Protein AF-A0A1H3H7X1-F1 (afdb_monomer_lite)

Sequence (87 aa):
MKTLEQIRAKLQEYPIEVIFPDIAEWQTGNTGVDYIHTFDSGVAGPHAMILALTHGNEVSGAIAVDRFLRSGLRPLKGRLTSACRST

pLDDT: mean 91.9, std 6.85, range [63.53, 98.44]

Structure (mmCIF, N/CA/C/O backbone):
data_AF-A0A1H3H7X1-F1
#
_entry.id   AF-A0A1H3H7X1-F1
#
loop_
_atom_site.group_PDB
_atom_site.id
_atom_site.type_symbol
_atom_site.label_atom_id
_atom_site.label_alt_id
_atom_site.label_comp_id
_atom_site.label_asym_id
_atom_site.label_entity_id
_atom_site.label_seq_id
_atom_site.pdbx_PDB_ins_code
_atom_site.Cartn_x
_atom_site.Cartn_y
_atom_site.Cartn_z
_atom_site.occupancy
_atom_site.B_iso_or_equiv
_atom_site.auth_seq_id
_atom_site.auth_comp_id
_atom_site.auth_asym_id
_atom_site.auth_atom_id
_atom_site.pdbx_PDB_model_num
ATOM 1 N N . MET A 1 1 ? 37.063 -19.358 -18.716 1.00 73.88 1 MET A N 1
ATOM 2 C CA . MET A 1 1 ? 36.052 -18.920 -17.728 1.00 73.88 1 MET A CA 1
ATOM 3 C C . MET A 1 1 ? 35.135 -17.920 -18.418 1.00 73.88 1 MET A C 1
ATOM 5 O O . MET A 1 1 ? 35.666 -17.033 -19.071 1.00 73.88 1 MET A O 1
ATOM 9 N N . LYS A 1 2 ? 33.807 -18.091 -18.376 1.00 75.12 2 LYS A N 1
ATOM 10 C CA . LYS A 1 2 ? 32.882 -17.099 -18.961 1.00 75.12 2 LYS A CA 1
ATOM 11 C C . LYS A 1 2 ? 32.819 -15.870 -18.054 1.00 75.12 2 LYS A C 1
ATOM 13 O O . LYS A 1 2 ? 32.833 -16.029 -16.836 1.00 75.12 2 LYS A O 1
ATOM 18 N N . THR A 1 3 ? 32.767 -14.674 -18.633 1.00 90.75 3 THR A N 1
ATOM 19 C CA . THR A 1 3 ? 32.602 -13.433 -17.863 1.00 90.75 3 THR A CA 1
ATOM 20 C C . THR A 1 3 ? 31.161 -13.301 -17.362 1.00 90.75 3 THR A C 1
ATOM 22 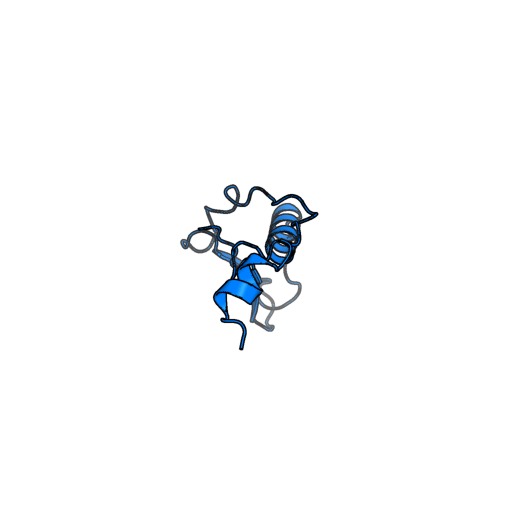O O . THR A 1 3 ? 30.240 -13.898 -17.927 1.00 90.75 3 THR A O 1
ATOM 25 N N . LEU A 1 4 ? 30.940 -12.508 -16.309 1.00 87.00 4 LEU A N 1
ATOM 26 C CA . LEU A 1 4 ? 29.592 -12.240 -15.788 1.00 87.00 4 LEU A CA 1
ATOM 27 C C . LEU A 1 4 ? 28.669 -11.617 -16.848 1.00 87.00 4 LEU A C 1
ATOM 29 O O . LEU A 1 4 ? 27.480 -11.927 -16.884 1.00 87.00 4 LEU A O 1
ATOM 33 N N . GLU A 1 5 ? 29.213 -10.806 -17.756 1.00 88.19 5 GLU A N 1
ATOM 34 C CA . GLU A 1 5 ? 28.452 -10.245 -18.878 1.00 88.19 5 GLU A CA 1
ATOM 35 C C . GLU A 1 5 ? 27.994 -11.306 -19.877 1.00 88.19 5 GLU A C 1
ATOM 37 O O . GLU A 1 5 ? 26.831 -11.316 -20.270 1.00 88.19 5 GLU A O 1
ATOM 42 N N . GLN A 1 6 ? 28.867 -12.253 -20.235 1.00 88.94 6 GLN A N 1
ATOM 43 C CA . GLN A 1 6 ? 28.517 -13.353 -21.141 1.00 88.94 6 GLN A CA 1
ATOM 44 C C . GLN A 1 6 ? 27.424 -14.264 -20.566 1.00 88.94 6 GLN A C 1
ATOM 46 O O . GLN A 1 6 ? 26.704 -14.916 -21.323 1.00 88.94 6 GLN A O 1
ATOM 51 N N . ILE A 1 7 ? 27.321 -14.341 -19.236 1.00 86.06 7 ILE A N 1
ATOM 52 C CA . ILE A 1 7 ? 26.255 -15.072 -18.548 1.00 86.06 7 ILE A CA 1
ATOM 53 C C . ILE A 1 7 ? 24.954 -14.265 -18.600 1.00 86.06 7 ILE A C 1
ATOM 55 O O . ILE A 1 7 ? 23.938 -14.809 -19.022 1.00 86.06 7 ILE A O 1
ATOM 59 N N . ARG A 1 8 ? 24.985 -12.970 -18.252 1.00 83.44 8 ARG A N 1
ATOM 60 C CA . ARG A 1 8 ? 23.803 -12.089 -18.277 1.00 83.44 8 ARG A CA 1
ATOM 61 C C . ARG A 1 8 ? 23.191 -11.950 -19.670 1.00 83.44 8 ARG A C 1
ATOM 63 O O . ARG A 1 8 ? 21.984 -12.074 -19.794 1.00 83.44 8 ARG A O 1
ATOM 70 N N . ALA A 1 9 ? 24.011 -11.803 -20.711 1.00 81.31 9 ALA A N 1
ATOM 71 C CA . ALA A 1 9 ? 23.550 -11.699 -22.100 1.00 81.31 9 ALA A CA 1
ATOM 72 C C . ALA A 1 9 ? 22.841 -12.965 -22.622 1.00 81.31 9 ALA A C 1
ATOM 74 O O . ALA A 1 9 ? 22.216 -12.934 -23.677 1.00 81.31 9 ALA A O 1
ATOM 75 N N . LYS A 1 10 ? 22.966 -14.094 -21.910 1.00 85.38 10 LYS A N 1
ATOM 76 C CA . LYS A 1 10 ? 22.276 -15.352 -22.221 1.00 85.38 10 LYS A CA 1
ATOM 77 C C . LYS A 1 10 ? 21.081 -15.633 -21.315 1.00 85.38 10 LYS A C 1
ATOM 79 O O . LYS A 1 10 ? 20.385 -16.616 -21.561 1.00 85.38 10 LYS A O 1
ATOM 84 N N . LEU A 1 11 ? 20.865 -14.837 -20.267 1.00 84.50 11 LEU A N 1
ATOM 85 C CA . LEU A 1 11 ? 19.674 -14.974 -19.441 1.00 84.50 11 LEU A CA 1
ATOM 86 C C . LEU A 1 11 ? 18.482 -14.462 -20.242 1.00 84.50 11 LEU A C 1
ATOM 88 O O . LEU A 1 11 ? 18.496 -13.350 -20.758 1.00 84.50 11 LEU A O 1
ATOM 92 N N . GLN A 1 12 ? 17.468 -15.307 -20.357 1.00 81.12 12 GLN A N 1
ATOM 93 C CA . GLN A 1 12 ? 16.202 -14.927 -20.951 1.00 81.12 12 GLN A CA 1
ATOM 94 C C . GLN A 1 12 ? 15.501 -13.928 -20.024 1.00 81.12 12 GLN A C 1
ATOM 96 O O . GLN A 1 12 ? 15.461 -14.137 -18.808 1.00 81.12 12 GLN A O 1
ATOM 101 N N . GLU A 1 13 ? 14.960 -12.849 -20.588 1.00 77.69 13 GLU A N 1
ATOM 102 C CA . GLU A 1 13 ? 14.089 -11.952 -19.833 1.00 77.69 13 GLU A CA 1
ATOM 103 C C . GLU A 1 13 ? 12.825 -12.712 -19.429 1.00 77.69 13 GLU A C 1
ATOM 105 O O . GLU A 1 13 ? 12.137 -13.298 -20.267 1.00 77.69 13 GLU A O 1
ATOM 110 N N . TYR A 1 14 ? 12.539 -12.723 -18.129 1.00 78.69 14 TYR A N 1
ATOM 111 C CA . TYR A 1 14 ? 11.280 -13.240 -17.614 1.00 78.69 14 TYR A CA 1
ATOM 112 C C . TYR A 1 14 ? 10.238 -12.128 -17.728 1.00 78.69 14 TYR A C 1
ATOM 114 O O . TYR A 1 14 ? 10.410 -11.086 -17.086 1.00 78.69 14 TYR A O 1
ATOM 122 N N . PRO A 1 15 ? 9.193 -12.303 -18.553 1.00 81.00 15 PRO A N 1
ATOM 123 C CA . PRO A 1 15 ? 8.211 -11.255 -18.760 1.00 81.00 15 PRO A CA 1
ATOM 124 C C . PRO A 1 15 ? 7.401 -11.023 -17.483 1.00 81.00 15 PRO A C 1
ATOM 126 O O . PRO A 1 15 ? 7.119 -11.948 -16.722 1.00 81.00 15 PRO A O 1
ATOM 129 N N . ILE A 1 16 ? 6.982 -9.776 -17.270 1.00 81.25 16 ILE A N 1
ATOM 130 C CA . ILE A 1 16 ? 5.950 -9.473 -16.280 1.00 81.25 16 ILE A CA 1
ATOM 131 C C . ILE A 1 16 ? 4.603 -9.850 -16.906 1.00 81.25 16 ILE A C 1
ATOM 133 O O . ILE A 1 16 ? 4.172 -9.236 -17.877 1.00 81.25 16 ILE A O 1
ATOM 137 N N . GLU A 1 17 ? 3.943 -10.867 -16.355 1.00 87.62 17 GLU A N 1
ATOM 138 C CA . GLU A 1 17 ? 2.689 -11.425 -16.897 1.00 87.62 17 GLU A CA 1
ATOM 139 C C . GLU A 1 17 ? 1.423 -10.724 -16.375 1.00 87.62 17 GLU A C 1
ATOM 141 O O . GLU A 1 17 ? 0.302 -11.172 -16.612 1.00 87.62 17 GLU A O 1
ATOM 146 N N . VAL A 1 18 ? 1.584 -9.625 -15.638 1.00 88.81 18 VAL A N 1
ATOM 147 C CA . VAL A 1 18 ? 0.479 -8.877 -15.031 1.00 88.81 18 VAL A CA 1
ATOM 148 C C . VAL A 1 18 ? 0.558 -7.398 -15.387 1.00 88.81 18 VAL A C 1
ATOM 150 O O . VAL A 1 18 ? 1.634 -6.822 -15.531 1.00 88.81 18 VAL A O 1
ATOM 153 N N . ILE A 1 19 ? -0.611 -6.779 -15.526 1.00 89.94 19 ILE A N 1
ATOM 154 C CA . ILE A 1 19 ? -0.734 -5.367 -15.890 1.00 89.94 19 ILE A CA 1
ATOM 155 C C . ILE A 1 19 ? -0.428 -4.500 -14.666 1.00 89.94 19 ILE A C 1
ATOM 157 O O . ILE A 1 19 ? -0.929 -4.763 -13.569 1.00 89.94 19 ILE A O 1
ATOM 161 N N . PHE A 1 20 ? 0.369 -3.451 -14.865 1.00 90.31 20 PHE A N 1
ATOM 162 C CA . PHE A 1 20 ? 0.598 -2.437 -13.841 1.00 90.31 20 PHE A CA 1
ATOM 163 C C . PHE A 1 20 ? -0.674 -1.607 -13.628 1.00 90.31 20 PHE A C 1
ATOM 165 O O . PHE A 1 20 ? -1.250 -1.130 -14.608 1.00 90.31 20 PHE A O 1
ATOM 172 N N . PRO A 1 21 ? -1.120 -1.408 -12.376 1.00 93.12 21 PRO A N 1
ATOM 173 C CA . PRO A 1 21 ? -2.171 -0.442 -12.099 1.00 93.12 21 PRO A CA 1
ATOM 174 C C . PRO A 1 21 ? -1.647 0.973 -12.366 1.00 93.12 21 PRO A C 1
ATOM 176 O O . PRO A 1 21 ? -0.472 1.259 -12.125 1.00 93.12 21 PRO A O 1
ATOM 179 N N . ASP A 1 22 ? -2.524 1.868 -12.815 1.00 92.62 22 ASP A N 1
ATOM 180 C CA . ASP A 1 22 ? -2.212 3.294 -12.810 1.00 92.62 22 ASP A CA 1
ATOM 181 C C . ASP A 1 22 ? -2.274 3.810 -11.369 1.00 92.62 22 ASP A C 1
ATOM 183 O O . ASP A 1 22 ? -3.346 3.967 -10.784 1.00 92.62 22 ASP A O 1
ATOM 187 N N . ILE A 1 23 ? -1.100 4.026 -10.779 1.00 92.69 23 ILE A N 1
ATOM 188 C CA . ILE A 1 23 ? -0.971 4.524 -9.408 1.00 92.69 23 ILE A CA 1
ATOM 189 C C . ILE A 1 23 ? -0.850 6.046 -9.332 1.00 92.69 23 ILE A C 1
ATOM 191 O O . ILE A 1 23 ? -0.815 6.574 -8.221 1.00 92.69 23 ILE A O 1
ATOM 195 N N . ALA A 1 24 ? -0.810 6.761 -10.463 1.00 94.25 24 ALA A N 1
ATOM 196 C CA . ALA A 1 24 ? -0.753 8.224 -10.467 1.00 94.25 24 ALA A CA 1
ATOM 197 C C . ALA A 1 24 ? -2.008 8.841 -9.826 1.00 94.25 24 ALA A C 1
ATOM 199 O O . ALA A 1 24 ? -1.928 9.892 -9.192 1.00 94.25 24 ALA A O 1
ATOM 200 N N . GLU A 1 25 ? -3.144 8.137 -9.884 1.00 94.44 25 GLU A N 1
ATOM 201 C CA . GLU A 1 25 ? -4.376 8.486 -9.161 1.00 94.44 25 GLU A CA 1
ATOM 202 C C . GLU A 1 25 ? -4.146 8.644 -7.644 1.00 94.44 25 GLU A C 1
ATOM 204 O O . GLU A 1 25 ? -4.801 9.452 -6.989 1.00 94.44 25 GLU A O 1
ATOM 209 N N . TRP A 1 26 ? -3.168 7.925 -7.083 1.00 95.12 26 TRP A N 1
ATOM 210 C CA . TRP A 1 26 ? -2.831 7.951 -5.659 1.00 95.12 26 TRP A CA 1
ATOM 211 C C . TRP A 1 26 ? -1.712 8.932 -5.306 1.00 95.12 26 TRP A C 1
ATOM 213 O O . TRP A 1 26 ? -1.261 8.927 -4.156 1.00 95.12 26 TRP A O 1
ATOM 223 N N . GLN A 1 27 ? -1.265 9.771 -6.247 1.00 95.44 27 GLN A N 1
ATOM 224 C CA . GLN A 1 27 ? -0.211 10.752 -5.994 1.00 95.44 27 GLN A CA 1
ATOM 225 C C . GLN A 1 27 ? -0.588 11.697 -4.854 1.00 95.44 27 GLN A C 1
ATOM 227 O O . GLN A 1 27 ? 0.201 11.890 -3.933 1.00 95.44 27 GLN A O 1
ATOM 232 N N . THR A 1 28 ? -1.795 12.262 -4.873 1.00 95.56 28 THR A N 1
ATOM 233 C CA . THR A 1 28 ? -2.248 13.146 -3.795 1.00 95.56 28 THR A CA 1
ATOM 234 C C . THR A 1 28 ? -2.685 12.318 -2.587 1.00 95.56 28 THR A C 1
ATOM 236 O O . THR A 1 28 ? -3.804 11.812 -2.516 1.00 95.56 28 THR A O 1
ATOM 239 N N . GLY A 1 29 ? -1.766 12.170 -1.632 1.00 91.69 29 GLY A N 1
ATOM 240 C CA . GLY A 1 29 ? -2.001 11.517 -0.348 1.00 91.69 29 GLY A CA 1
ATOM 241 C C . GLY A 1 29 ? -2.826 12.357 0.630 1.00 91.69 29 GLY A C 1
ATOM 242 O O . GLY A 1 29 ? -3.071 13.544 0.425 1.00 91.69 29 GLY A O 1
ATOM 243 N N . ASN A 1 30 ? -3.200 11.755 1.761 1.00 95.88 30 ASN 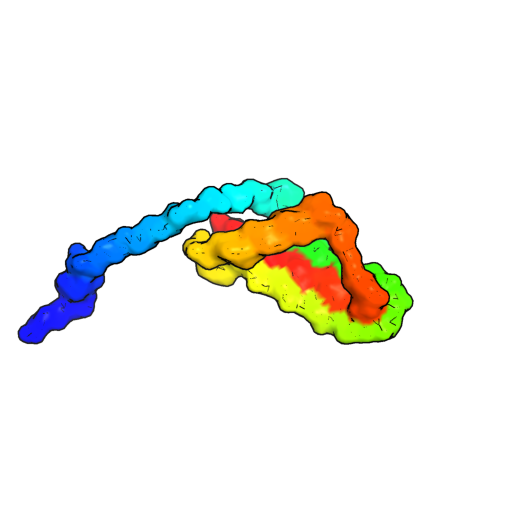A N 1
ATOM 244 C CA . ASN A 1 30 ? -3.909 12.441 2.853 1.00 95.88 30 ASN A CA 1
ATOM 245 C C . ASN A 1 30 ? -2.990 12.912 3.995 1.00 95.88 30 ASN A C 1
ATOM 247 O O . ASN A 1 30 ? -3.465 13.356 5.038 1.00 95.88 30 ASN A O 1
ATOM 251 N N . THR A 1 31 ? -1.676 12.795 3.813 1.00 96.94 31 THR A N 1
ATOM 252 C CA . THR A 1 31 ? -0.663 13.151 4.820 1.00 96.94 31 THR A CA 1
ATOM 253 C C . THR A 1 31 ? 0.122 14.418 4.472 1.00 96.94 31 THR A C 1
ATOM 255 O O . THR A 1 31 ? 0.964 14.846 5.255 1.00 96.94 31 THR A O 1
ATOM 258 N N . GLY A 1 32 ? -0.128 15.010 3.298 1.00 96.00 32 GLY A N 1
ATOM 259 C CA . GLY A 1 32 ? 0.684 16.101 2.746 1.00 96.00 32 GLY A CA 1
ATOM 260 C C . GLY A 1 32 ? 1.992 15.639 2.090 1.00 96.00 32 GLY A C 1
ATOM 261 O O . GLY A 1 32 ? 2.752 16.477 1.616 1.00 96.00 32 GLY A O 1
ATOM 262 N N . VAL A 1 33 ? 2.248 14.326 2.043 1.00 96.06 33 VAL A N 1
ATOM 263 C CA . VAL A 1 33 ? 3.358 13.720 1.301 1.00 96.06 33 VAL A CA 1
ATOM 264 C C . VAL A 1 33 ? 2.792 12.895 0.151 1.00 96.06 33 VAL A C 1
ATOM 266 O O . VAL A 1 33 ? 1.923 12.043 0.362 1.00 96.06 33 VAL A O 1
ATOM 269 N N . ASP A 1 34 ? 3.299 13.145 -1.056 1.00 96.25 34 ASP A N 1
ATOM 270 C CA . ASP A 1 34 ? 2.881 12.433 -2.261 1.00 96.25 34 ASP A CA 1
ATOM 271 C C . ASP A 1 34 ? 3.004 10.914 -2.087 1.00 96.25 34 ASP A C 1
ATOM 273 O O . A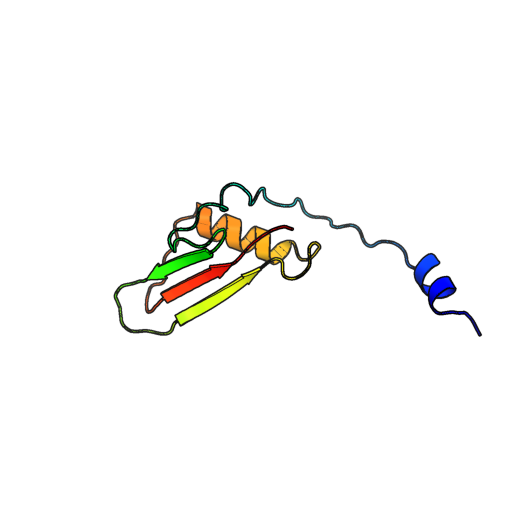SP A 1 34 ? 3.993 10.409 -1.549 1.00 96.25 34 ASP A O 1
ATOM 277 N N . TYR A 1 35 ? 1.995 10.187 -2.568 1.00 95.94 35 TYR A N 1
ATOM 278 C CA . TYR A 1 35 ? 1.876 8.726 -2.522 1.00 95.94 35 TYR A CA 1
ATOM 279 C C . TYR A 1 35 ? 1.813 8.099 -1.120 1.00 95.94 35 TYR A C 1
ATOM 281 O O . TYR A 1 35 ? 1.801 6.869 -1.000 1.00 95.94 35 TYR A O 1
ATOM 289 N N . ILE A 1 36 ? 1.737 8.908 -0.056 1.00 97.25 36 ILE A N 1
ATOM 290 C CA . ILE A 1 36 ? 1.588 8.423 1.317 1.00 97.25 36 ILE A CA 1
ATOM 291 C C . ILE A 1 36 ? 0.147 8.597 1.785 1.00 97.25 36 ILE A C 1
ATOM 293 O O . ILE A 1 36 ? -0.353 9.711 1.976 1.00 97.25 36 ILE A O 1
ATOM 297 N N . HIS A 1 37 ? -0.488 7.463 2.070 1.00 97.44 37 HIS A N 1
ATOM 298 C CA . HIS A 1 37 ? -1.846 7.394 2.603 1.00 97.44 37 HIS A CA 1
ATOM 299 C C . HIS A 1 37 ? -1.811 6.780 3.994 1.00 97.44 37 HIS A C 1
ATOM 301 O O . HIS A 1 37 ? -1.188 5.742 4.200 1.00 97.44 37 HIS A O 1
ATOM 307 N N . THR A 1 38 ? -2.451 7.419 4.969 1.00 97.88 38 THR A N 1
ATOM 308 C CA . THR A 1 38 ? -2.542 6.915 6.342 1.00 97.88 38 THR A CA 1
ATOM 309 C C . THR A 1 38 ? -3.978 6.935 6.833 1.00 97.88 38 THR A C 1
ATOM 311 O O . THR A 1 38 ? -4.659 7.952 6.757 1.00 97.88 38 THR A O 1
ATOM 314 N N . PHE A 1 39 ? -4.426 5.815 7.388 1.00 98.00 39 PHE A N 1
ATOM 315 C CA . PHE A 1 39 ? -5.760 5.655 7.946 1.00 98.00 39 PHE A CA 1
ATOM 316 C C . PHE A 1 39 ? -5.649 5.293 9.422 1.00 98.00 39 PHE A C 1
ATOM 318 O O . PHE A 1 39 ? -5.008 4.302 9.768 1.00 98.00 39 PHE A O 1
ATOM 325 N N . ASP A 1 40 ? -6.264 6.100 10.280 1.00 97.62 40 ASP A N 1
ATOM 326 C CA . ASP A 1 40 ? -6.362 5.859 11.718 1.00 97.62 40 ASP A CA 1
ATOM 327 C C . ASP A 1 40 ? -7.769 5.349 12.054 1.00 97.62 40 ASP A C 1
ATOM 329 O O . ASP A 1 40 ? -8.762 5.871 11.545 1.00 97.62 40 ASP A O 1
ATOM 333 N N . SER A 1 41 ? -7.850 4.308 12.878 1.00 97.94 41 SER A N 1
ATOM 334 C CA . SER A 1 41 ? -9.118 3.758 13.371 1.00 97.94 41 SER A CA 1
ATOM 335 C C . SER A 1 41 ? -9.711 4.556 14.537 1.00 97.94 41 SER A C 1
ATOM 337 O O . SER A 1 41 ? -10.877 4.362 14.874 1.00 97.94 41 SER A O 1
ATOM 339 N N . GLY A 1 42 ? -8.912 5.398 15.205 1.00 97.94 42 GLY A N 1
ATOM 340 C CA . GLY A 1 42 ? -9.271 6.057 16.465 1.00 97.94 42 GLY A CA 1
ATOM 341 C C . GLY A 1 42 ? -9.274 5.122 17.683 1.00 97.94 42 GLY A C 1
ATOM 342 O O . GLY A 1 42 ? -9.477 5.576 18.808 1.00 97.94 42 GLY A O 1
ATOM 343 N N . VAL A 1 43 ? -9.029 3.822 17.490 1.00 98.38 43 VAL A N 1
ATOM 344 C CA . VAL A 1 43 ? -8.929 2.821 18.558 1.00 98.38 43 VAL A CA 1
ATOM 345 C C . VAL A 1 43 ? -7.460 2.504 18.801 1.00 98.38 43 VAL A C 1
ATOM 347 O O . VAL A 1 43 ? -6.729 2.182 17.864 1.00 98.38 43 VAL A O 1
ATOM 350 N N . ALA A 1 44 ? -7.027 2.535 20.064 1.00 98.12 44 ALA A N 1
ATOM 351 C CA . ALA A 1 44 ? -5.657 2.190 20.436 1.00 98.12 44 ALA A CA 1
ATOM 352 C C . ALA A 1 44 ? -5.251 0.816 19.870 1.00 98.12 44 ALA A C 1
ATOM 354 O O . ALA A 1 44 ? -5.962 -0.183 20.020 1.00 98.12 44 ALA A O 1
ATOM 355 N N . GLY A 1 45 ? -4.099 0.771 19.204 1.00 97.94 45 GLY A N 1
ATOM 356 C CA . GLY A 1 45 ? -3.624 -0.417 18.508 1.00 97.94 45 GLY A CA 1
ATOM 357 C C . GLY A 1 45 ? -2.302 -0.181 17.777 1.00 97.94 45 GLY A C 1
ATOM 358 O O . GLY A 1 45 ? -1.726 0.903 17.877 1.00 97.94 45 GLY A O 1
ATOM 359 N N . PRO A 1 46 ? -1.804 -1.196 17.053 1.00 98.19 46 PRO A N 1
ATOM 360 C CA . PRO A 1 46 ? -0.523 -1.123 16.364 1.00 98.19 46 PRO A CA 1
ATOM 361 C C . PRO A 1 46 ? -0.562 -0.136 15.193 1.00 98.19 46 PRO A C 1
ATOM 363 O O . PRO A 1 46 ? -1.598 0.072 14.564 1.00 98.19 46 PRO A O 1
ATOM 366 N N . HIS A 1 47 ? 0.595 0.423 14.852 1.00 98.19 47 HIS A N 1
ATOM 367 C CA . HIS A 1 47 ? 0.777 1.133 13.591 1.00 98.19 47 HIS A CA 1
ATOM 368 C C . HIS A 1 47 ? 1.572 0.251 12.632 1.00 98.19 47 HIS A C 1
ATOM 370 O O . HIS A 1 47 ? 2.722 -0.081 12.906 1.00 98.19 47 HIS A O 1
ATOM 376 N N . ALA A 1 48 ? 0.944 -0.143 11.526 1.00 97.44 48 ALA A N 1
ATOM 377 C CA . ALA A 1 48 ? 1.574 -0.928 10.471 1.00 97.44 48 ALA A CA 1
ATOM 378 C C . ALA A 1 48 ? 1.792 -0.086 9.208 1.00 97.44 48 ALA A C 1
ATOM 380 O O . ALA A 1 48 ? 1.041 0.855 8.933 1.00 97.44 48 ALA A O 1
ATOM 381 N N . MET A 1 49 ? 2.801 -0.461 8.420 1.00 95.94 49 MET A N 1
ATOM 382 C CA . MET A 1 49 ? 3.087 0.144 7.124 1.00 95.94 49 MET A CA 1
ATOM 383 C C . MET A 1 49 ? 3.165 -0.918 6.026 1.00 95.94 49 MET A C 1
ATOM 385 O O . MET A 1 49 ? 3.812 -1.947 6.205 1.00 95.94 49 MET A O 1
ATOM 389 N N . ILE A 1 50 ? 2.539 -0.635 4.883 1.00 95.19 50 ILE A N 1
ATOM 390 C CA . ILE A 1 50 ? 2.700 -1.380 3.633 1.00 95.19 50 ILE A CA 1
ATOM 391 C C . ILE A 1 50 ? 3.588 -0.547 2.711 1.00 95.19 50 ILE A C 1
ATOM 393 O O . ILE A 1 50 ? 3.208 0.549 2.297 1.00 95.19 50 ILE A O 1
ATOM 397 N N . LEU A 1 51 ? 4.766 -1.071 2.390 1.00 94.75 51 LEU A N 1
ATOM 398 C CA . LEU A 1 51 ? 5.646 -0.504 1.376 1.00 94.75 51 LEU A CA 1
ATOM 399 C C . LEU A 1 51 ? 5.532 -1.353 0.112 1.00 94.75 51 LEU A C 1
ATOM 401 O O . LEU A 1 51 ? 5.745 -2.563 0.160 1.00 94.75 51 LEU A O 1
ATOM 405 N N . ALA A 1 52 ? 5.176 -0.721 -1.000 1.00 94.31 52 ALA A N 1
ATOM 406 C CA . ALA A 1 52 ? 5.019 -1.373 -2.290 1.00 94.31 52 ALA A CA 1
ATOM 407 C C . ALA A 1 52 ? 5.924 -0.732 -3.342 1.00 94.31 52 ALA A C 1
ATOM 409 O O . ALA A 1 52 ? 6.263 0.447 -3.239 1.00 94.31 52 ALA A O 1
ATOM 410 N N . LEU A 1 53 ? 6.262 -1.521 -4.367 1.00 91.69 53 LEU A N 1
ATOM 411 C CA . LEU A 1 53 ? 7.023 -1.080 -5.536 1.00 91.69 53 LEU A CA 1
ATOM 412 C C . LEU A 1 53 ? 8.398 -0.493 -5.164 1.00 91.69 53 LEU A C 1
ATOM 414 O O . LEU A 1 53 ? 8.788 0.566 -5.644 1.00 91.69 53 LEU A O 1
ATOM 418 N N . THR A 1 54 ? 9.128 -1.175 -4.269 1.00 89.50 54 THR A N 1
ATOM 419 C CA . THR A 1 54 ? 10.491 -0.754 -3.891 1.00 89.50 54 THR A CA 1
ATOM 420 C C . THR A 1 54 ? 11.434 -0.854 -5.087 1.00 89.50 54 THR A C 1
ATOM 422 O O . THR A 1 54 ? 12.234 0.053 -5.314 1.00 89.50 54 THR A O 1
ATOM 425 N N . HIS A 1 55 ? 11.282 -1.906 -5.895 1.00 87.25 55 HIS A N 1
ATOM 426 C CA . HIS A 1 55 ? 11.821 -1.965 -7.251 1.00 87.25 55 HIS A CA 1
ATOM 427 C C . HIS A 1 55 ? 10.695 -1.821 -8.284 1.00 87.25 55 HIS A C 1
ATOM 429 O O . HIS A 1 55 ? 9.583 -2.313 -8.089 1.00 87.25 55 HIS A O 1
ATOM 435 N N . GLY A 1 56 ? 10.990 -1.184 -9.422 1.00 82.56 56 GLY A N 1
ATOM 436 C CA . GLY A 1 56 ? 9.993 -0.883 -10.460 1.00 82.56 56 GLY A CA 1
ATOM 437 C C . GLY A 1 56 ? 9.347 -2.108 -11.122 1.00 82.56 56 GLY A C 1
ATOM 438 O O . GLY A 1 56 ? 8.310 -1.974 -11.759 1.00 82.56 56 GLY A O 1
ATOM 439 N N . ASN A 1 57 ? 9.916 -3.305 -10.960 1.00 85.81 57 ASN A N 1
ATOM 440 C CA . ASN A 1 57 ? 9.365 -4.564 -11.471 1.00 85.81 57 ASN A CA 1
ATOM 441 C C . ASN A 1 57 ? 8.582 -5.382 -10.418 1.00 85.81 57 ASN A C 1
ATOM 443 O O . ASN A 1 57 ? 8.084 -6.461 -10.734 1.00 85.81 57 ASN A O 1
ATOM 447 N N . GLU A 1 58 ? 8.429 -4.891 -9.183 1.00 87.88 58 GLU A N 1
ATOM 448 C CA . GLU A 1 58 ? 7.712 -5.569 -8.086 1.00 87.88 58 GLU A CA 1
ATOM 449 C C . GLU A 1 58 ? 6.223 -5.180 -8.034 1.00 87.88 58 GLU A C 1
ATOM 451 O O . GLU A 1 58 ? 5.712 -4.599 -7.074 1.00 87.88 58 GLU A O 1
ATOM 456 N N . VAL A 1 59 ? 5.504 -5.505 -9.105 1.00 90.94 59 VAL A N 1
ATOM 457 C CA . VAL A 1 59 ? 4.144 -5.009 -9.383 1.00 90.94 59 VAL A CA 1
ATOM 458 C C . VAL A 1 59 ? 3.052 -5.507 -8.422 1.00 90.94 59 VAL A C 1
ATOM 460 O O . VAL A 1 59 ? 2.042 -4.832 -8.225 1.00 90.94 59 VAL A O 1
ATOM 463 N N . SER A 1 60 ? 3.226 -6.670 -7.788 1.00 92.44 60 SER A N 1
ATOM 464 C CA . SER A 1 60 ? 2.192 -7.283 -6.937 1.00 92.44 60 SER A CA 1
ATOM 465 C C . SER A 1 60 ? 1.803 -6.400 -5.746 1.00 92.44 60 SER A C 1
ATOM 467 O O . SER A 1 60 ? 0.620 -6.290 -5.419 1.00 92.44 60 SER A O 1
ATOM 469 N N . GLY A 1 61 ? 2.778 -5.715 -5.141 1.00 93.50 61 GLY A N 1
ATOM 470 C CA . GLY A 1 61 ? 2.535 -4.756 -4.065 1.00 93.50 61 GLY A CA 1
ATOM 471 C C . GLY A 1 61 ? 1.723 -3.549 -4.537 1.00 93.50 61 GLY A C 1
ATOM 472 O O . GLY A 1 61 ? 0.795 -3.133 -3.847 1.00 93.50 61 GLY A O 1
ATOM 473 N N . ALA A 1 62 ? 2.022 -3.023 -5.730 1.00 94.38 62 ALA A N 1
ATOM 474 C CA . ALA A 1 62 ? 1.284 -1.900 -6.306 1.00 94.38 62 ALA A CA 1
ATOM 475 C C . ALA A 1 62 ? -0.179 -2.275 -6.587 1.00 94.38 62 ALA A C 1
ATOM 477 O O . ALA A 1 62 ? -1.084 -1.518 -6.245 1.00 94.38 62 ALA A O 1
ATOM 478 N N . ILE A 1 63 ? -0.424 -3.481 -7.115 1.00 95.38 63 ILE A N 1
ATOM 479 C CA . ILE A 1 63 ? -1.780 -4.019 -7.326 1.00 95.38 63 ILE A CA 1
ATOM 480 C C . ILE A 1 63 ? -2.540 -4.124 -5.999 1.00 95.38 63 ILE A C 1
ATOM 482 O O . ILE A 1 63 ? -3.719 -3.771 -5.926 1.00 95.38 63 ILE A O 1
ATOM 486 N N . ALA A 1 64 ? -1.887 -4.617 -4.944 1.00 95.19 64 ALA A N 1
ATOM 487 C CA . ALA A 1 64 ? -2.513 -4.756 -3.634 1.00 95.19 64 ALA A CA 1
ATOM 488 C C . ALA A 1 64 ? -2.865 -3.393 -3.016 1.00 95.19 64 ALA A C 1
ATOM 490 O O . ALA A 1 64 ? -3.973 -3.230 -2.505 1.00 95.19 64 ALA A O 1
ATOM 491 N N . VAL A 1 65 ? -1.954 -2.414 -3.093 1.00 95.88 65 VAL A N 1
ATOM 492 C CA . VAL A 1 65 ? -2.186 -1.055 -2.582 1.00 95.88 65 VAL A CA 1
ATOM 493 C C . VAL A 1 65 ? -3.287 -0.345 -3.368 1.00 95.88 65 VAL A C 1
ATOM 495 O O . VAL A 1 65 ? -4.181 0.216 -2.742 1.00 95.88 65 VAL A O 1
ATOM 498 N N . ASP A 1 66 ? -3.290 -0.424 -4.702 1.00 96.19 66 ASP A N 1
ATOM 499 C CA . ASP A 1 66 ? -4.349 0.162 -5.535 1.00 96.19 66 ASP A CA 1
ATOM 500 C C . ASP A 1 66 ? -5.730 -0.384 -5.144 1.00 96.19 66 ASP A C 1
ATOM 502 O O . ASP A 1 66 ? -6.638 0.373 -4.798 1.00 96.19 66 ASP A O 1
ATOM 506 N N . ARG A 1 67 ? -5.874 -1.714 -5.077 1.00 96.00 67 ARG A N 1
ATOM 507 C CA . ARG A 1 67 ? -7.134 -2.350 -4.660 1.00 96.00 67 ARG A CA 1
ATOM 508 C C . ARG A 1 67 ? -7.544 -1.954 -3.244 1.00 96.00 67 ARG A C 1
ATOM 510 O O . ARG A 1 67 ? -8.724 -1.699 -3.000 1.00 96.00 67 ARG A O 1
ATOM 517 N N . PHE A 1 68 ? -6.590 -1.900 -2.317 1.00 95.25 68 PHE A N 1
ATOM 518 C CA . PHE A 1 68 ? -6.838 -1.467 -0.945 1.00 95.25 68 PHE A CA 1
ATOM 519 C C . PHE A 1 68 ? -7.377 -0.029 -0.901 1.00 95.25 68 PHE A C 1
ATOM 521 O O . PHE A 1 68 ? -8.424 0.201 -0.293 1.00 95.25 68 PHE A O 1
ATOM 528 N N . LEU A 1 69 ? -6.737 0.915 -1.593 1.00 95.75 69 LEU A N 1
ATOM 529 C CA . LEU A 1 69 ? -7.158 2.317 -1.610 1.00 95.75 69 LEU A CA 1
ATOM 530 C C . LEU A 1 69 ? -8.537 2.492 -2.264 1.00 95.75 69 LEU A C 1
ATOM 532 O O . LEU A 1 69 ? -9.412 3.116 -1.659 1.00 95.75 69 LEU A O 1
ATOM 536 N N . ARG A 1 70 ? -8.783 1.851 -3.417 1.00 96.44 70 ARG A N 1
ATOM 537 C CA . ARG A 1 70 ? -10.093 1.872 -4.104 1.00 96.44 70 ARG A CA 1
ATOM 538 C C . ARG A 1 70 ? -11.224 1.320 -3.250 1.00 96.44 70 ARG A C 1
ATOM 540 O O . ARG A 1 70 ? -12.335 1.838 -3.288 1.00 96.44 70 ARG A O 1
ATOM 547 N N . SER A 1 71 ? -10.954 0.266 -2.483 1.00 96.69 71 SER A N 1
ATOM 548 C CA . SER A 1 71 ? -11.971 -0.381 -1.649 1.00 96.69 71 SER A CA 1
ATOM 549 C C . SER A 1 71 ? -12.442 0.475 -0.469 1.00 96.69 71 SER A C 1
ATOM 551 O O . SER A 1 71 ? -13.453 0.155 0.151 1.00 96.69 71 SER A O 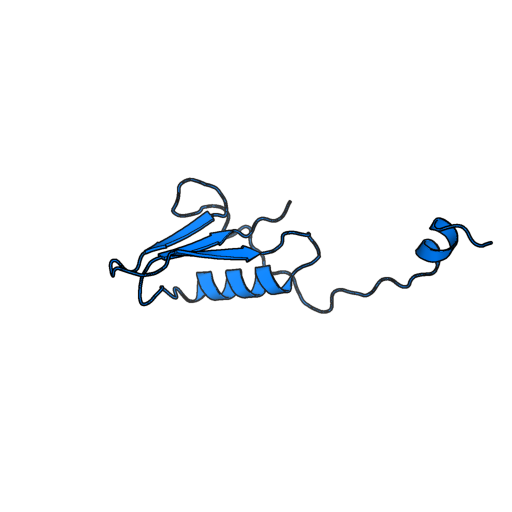1
ATOM 553 N N . GLY A 1 72 ? -11.703 1.533 -0.114 1.00 94.50 72 GLY A N 1
ATOM 554 C CA . GLY A 1 72 ? -12.011 2.348 1.058 1.00 94.50 72 GLY A CA 1
ATOM 555 C C . GLY A 1 72 ? -11.833 1.611 2.390 1.00 94.50 72 GLY A C 1
ATOM 556 O O . GLY A 1 72 ? -12.293 2.111 3.416 1.00 94.50 72 GLY A O 1
ATOM 557 N N . LEU A 1 73 ? -11.162 0.451 2.402 1.00 93.81 73 LEU A N 1
ATOM 558 C CA . LEU A 1 73 ? -10.895 -0.313 3.621 1.00 93.81 73 LEU A CA 1
ATOM 559 C C . LEU A 1 73 ? -10.155 0.538 4.664 1.00 93.81 73 LEU A C 1
ATOM 561 O O . LEU A 1 73 ? -9.335 1.406 4.349 1.00 93.81 73 LEU A O 1
ATOM 565 N N . ARG A 1 74 ? -10.458 0.285 5.939 1.00 96.00 74 ARG A N 1
ATOM 566 C CA . ARG A 1 74 ? -9.888 0.990 7.093 1.00 96.00 74 ARG A CA 1
ATOM 567 C C . ARG A 1 74 ? -9.440 -0.016 8.153 1.00 96.00 74 ARG A C 1
ATOM 569 O O . ARG A 1 74 ? -10.052 -1.080 8.264 1.00 96.00 74 ARG A O 1
ATOM 576 N N . PRO A 1 75 ? -8.381 0.283 8.927 1.00 96.81 75 PRO A N 1
ATOM 577 C CA . PRO A 1 75 ? -7.971 -0.586 10.022 1.00 96.81 75 PRO A CA 1
ATOM 578 C C . PRO A 1 75 ? -9.057 -0.642 11.103 1.00 96.81 75 PRO A C 1
ATOM 580 O O . PRO A 1 75 ? -9.693 0.363 11.406 1.00 96.81 75 PRO A O 1
ATOM 583 N N . LEU A 1 76 ? -9.241 -1.815 11.715 1.00 96.94 76 LEU A N 1
ATOM 584 C CA . LEU A 1 76 ? -10.175 -1.992 12.836 1.00 96.94 76 LEU A CA 1
ATOM 585 C C . LEU A 1 76 ? -9.611 -1.463 14.164 1.00 96.94 76 LEU A C 1
ATOM 587 O O . LEU A 1 76 ? -10.372 -1.067 15.042 1.00 96.94 76 LEU A O 1
ATOM 591 N N . LYS A 1 77 ? -8.283 -1.503 14.329 1.00 98.12 77 LYS A N 1
ATOM 592 C CA . LYS A 1 77 ? -7.548 -0.989 15.492 1.00 98.12 77 LYS A CA 1
ATOM 593 C C . LYS A 1 77 ? -6.199 -0.437 15.052 1.00 98.12 77 LYS A C 1
ATOM 595 O O . LYS A 1 77 ? -5.562 -1.014 14.172 1.00 98.12 77 LYS A O 1
ATOM 600 N N . GLY A 1 78 ? -5.748 0.622 15.713 1.00 98.38 78 GLY A N 1
ATOM 601 C CA . GLY A 1 78 ? -4.502 1.302 15.404 1.00 98.38 78 GLY A CA 1
ATOM 602 C C . GLY A 1 78 ? -4.550 2.049 14.074 1.00 98.38 78 GLY A C 1
ATOM 603 O O . GLY A 1 78 ? -5.580 2.618 13.702 1.00 98.38 78 GLY A O 1
ATOM 604 N N . ARG A 1 79 ? -3.421 2.049 13.366 1.00 98.44 79 ARG A N 1
ATOM 605 C CA . ARG A 1 79 ? -3.186 2.871 12.177 1.00 98.44 79 ARG A CA 1
ATOM 606 C C . ARG A 1 79 ? -2.545 2.045 11.069 1.00 98.44 79 ARG A C 1
ATOM 608 O O . ARG A 1 79 ? -1.724 1.168 11.339 1.00 98.44 79 ARG A O 1
ATOM 615 N N . LEU A 1 80 ? -2.883 2.347 9.823 1.00 98.19 80 LEU A N 1
ATOM 616 C CA . LEU A 1 80 ? -2.278 1.732 8.646 1.00 98.19 80 LEU A CA 1
ATOM 617 C C . LEU A 1 80 ? -1.780 2.821 7.702 1.00 98.19 80 LEU A C 1
ATOM 619 O O . LEU A 1 80 ? -2.555 3.685 7.298 1.00 98.19 80 LEU A O 1
ATOM 623 N N . THR A 1 81 ? -0.501 2.764 7.350 1.00 98.00 81 THR A N 1
ATOM 624 C CA . THR A 1 81 ? 0.115 3.635 6.345 1.00 98.00 81 THR A CA 1
ATOM 625 C C . THR A 1 81 ? 0.490 2.817 5.117 1.00 98.00 81 THR A C 1
ATOM 627 O O . THR A 1 81 ? 1.003 1.710 5.249 1.00 98.00 81 THR A O 1
ATOM 630 N N . SER A 1 82 ? 0.280 3.349 3.920 1.00 96.81 82 SER A N 1
ATOM 631 C CA . SER A 1 82 ? 0.782 2.767 2.677 1.00 96.81 82 SER A CA 1
ATOM 632 C C . SER A 1 82 ? 1.634 3.769 1.909 1.00 96.81 82 SER A C 1
ATOM 634 O O . SER A 1 82 ? 1.306 4.956 1.868 1.00 96.81 82 SER A O 1
ATOM 636 N N . ALA A 1 83 ? 2.695 3.269 1.280 1.00 95.12 83 ALA A N 1
ATOM 637 C CA . ALA A 1 83 ? 3.542 4.009 0.355 1.00 95.12 83 ALA A CA 1
ATOM 638 C C . ALA A 1 83 ? 3.672 3.224 -0.952 1.00 95.12 83 ALA A C 1
ATOM 640 O O . ALA A 1 83 ? 4.068 2.056 -0.935 1.00 95.12 83 ALA A O 1
ATOM 641 N N . CYS A 1 84 ? 3.328 3.858 -2.071 1.00 92.00 84 CYS A N 1
ATOM 642 C CA . CYS A 1 84 ? 3.427 3.251 -3.394 1.00 92.00 84 CYS A CA 1
ATOM 643 C C . CYS A 1 84 ? 3.671 4.339 -4.438 1.00 92.00 84 CYS A C 1
ATOM 645 O O . CYS A 1 84 ? 2.736 5.018 -4.848 1.00 92.00 84 CYS A O 1
ATOM 647 N N . ARG A 1 85 ? 4.925 4.506 -4.855 1.00 87.44 85 ARG A N 1
ATOM 648 C CA . ARG A 1 85 ? 5.335 5.495 -5.855 1.00 87.44 85 ARG A CA 1
ATOM 649 C C . ARG A 1 85 ? 6.043 4.782 -7.000 1.00 87.44 85 ARG A C 1
ATOM 651 O O . ARG A 1 85 ? 6.923 3.970 -6.743 1.00 87.44 85 ARG A O 1
ATOM 658 N N . SER A 1 86 ? 5.707 5.133 -8.239 1.00 76.75 86 SER A N 1
ATOM 659 C CA . SER A 1 86 ? 6.567 4.832 -9.389 1.00 76.75 86 SER A CA 1
ATOM 660 C C . SER A 1 86 ? 7.575 5.964 -9.555 1.00 76.75 86 SER A C 1
ATOM 662 O O . SER A 1 86 ? 7.233 7.136 -9.362 1.00 76.75 86 SER A O 1
ATOM 664 N N . THR A 1 87 ? 8.820 5.611 -9.875 1.00 63.53 87 THR A N 1
ATOM 665 C CA . THR A 1 87 ? 9.799 6.557 -10.433 1.00 63.53 87 THR A CA 1
ATOM 666 C C . THR A 1 87 ? 9.329 7.092 -11.771 1.00 63.53 87 THR A C 1
ATOM 668 O O . THR A 1 87 ? 8.679 6.297 -12.493 1.00 63.53 87 THR A O 1
#

Foldseek 3Di:
DDDPVNVVVPDDDDDDPDDADPCVVQQDEPPPHGQKHKAAQPAADDEEEQEACPDVSRRPSRVVVVVCVVVVDGDNHGMYMYGDDDD

Secondary structure (DSSP, 8-state):
---HHHHHTTSPP----SPPP--GGG-S-SSSSTTEEEEE-SSS--EEEEEE-SSTT-HHHHHHHHHHHHHT---SSSEEEEEE---

Radius of gyration: 17.71 Å; chains: 1; bounding box: 48×35×43 Å

=== Feature glossary ===
Key to the feature types in this record:

Secondary structure (8-state, DSSP). Secondary structure is the local, repeating backbone conformation. DSSP classifies it into eight states by reading the hydrogen-bond network: three helix types (H, G, I), two β types (E, B), two non-regular types (T, S), and unstructured coil (-).

Backbone torsions (φ/ψ). Backbone dihedral angles. Every residue except chain termini has a φ (preceding-C → N → Cα → C) and a ψ (N → Cα → C → next-N). They are reported in degrees following the IUPAC sign convention. Secondary structure is essentially a statement about which (φ, ψ) basin each residue occupies.

Predicted aligned error. Predicted Aligned Error (PAE) is an AlphaFold confidence matrix: entry (i, j) is the expected error in the position of residue j, in ångströms, when the prediction is superimposed on the true structure at residue i. Low PAE within a block of residues means that block is internally rigid and well-predicted; high PAE between two blocks means their relative placement is uncertain even if each block individually is confident.

B-factor. B-factor (Debye–Waller factor) reflects atomic displacement in the crystal lattice. It is an experimental observable (units Å²), not a prediction; low values mean the atom is pinned down, high values mean it moves or is heterogeneous across the crystal.

Secondary structure (3-state, P-SEA). Three-state secondary structure (P-SEA) collapses the eight DSSP classes into helix (a), strand (b), and coil (c). P-SEA assigns these from Cα geometry alone — distances and angles — without requiring backbone oxygens, so it works on any Cα trace.

Sequence. Primary structure: the covalent order of the twenty standard amino acids along the backbone. Two proteins with the same sequence will (almost always) fold to the same structure; two with 30% identity often share a fold but not the details.

pLDDT. pLDDT is the predicted lDDT-Cα score: AlphaFold's confid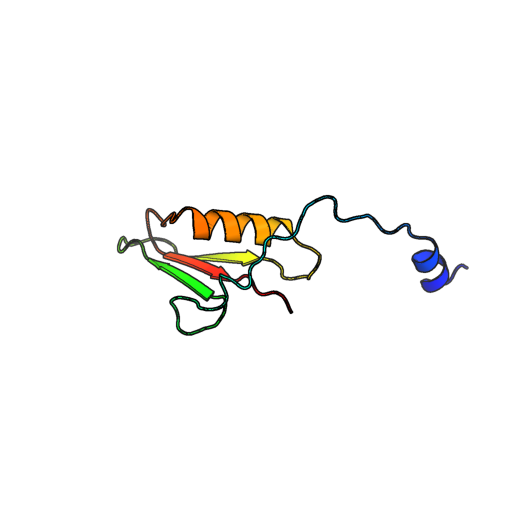ence that the local environment of each residue (all inter-atomic distances within 15 Å) is correctly placed. It is a per-residue number between 0 and 100, with higher meaning more reliable.

InterPro / GO / CATH / organism. Functional annotations link the protein to curated databases. InterPro entries identify conserved domains and families by matching the sequence against member-database signatures (Pfam, PROSITE, CDD, …). Gene Ontology (GO) terms describe molecular function, biological process, and cellular component in a controlled vocabulary. CATH places the structure in a hierarchical fold classification (Class/Architecture/Topology/Homologous-superfamily). The organism is the source species.

Contact-map, Ramachandran, and PAE plots. Three diagnostic plots accompany the record. The Cα contact map visualizes the tertiary structure as a 2D adjacency matrix (8 Å cutoff, sequence-local contacts suppressed). The Ramachandran plot shows the distribution of backbone (φ, ψ) torsions, with points in the α and β basins reflecting secondary structure content. The PAE plot shows AlphaFold's inter-residue confidence as a color matrix.

mmCIF coordinates. The mmCIF table is the protein's shape written out atom by atom. For each backbone N, Cα, C, and carbonyl O, it records an (x, y, z) coordinate triple in Å plus the residue type, chain letter, and residue number.

Radius of gyration, Cα contacts, bounding box. Three whole-structure scalars: the radius of gyration (RMS distance of Cα from centroid, in Å), the count of Cα–Cα contacts (pairs closer than 8 Å and separated by more than four residues in sequence — i.e. tertiary, not local, contacts), and the bounding-box dimensions. Together they distinguish compact globular folds from extended fibres or disordered chains.

Foldseek 3Di. The Foldseek 3Di string encodes local tertiary geometry as a 20-letter alphabet — one character per residue — derived fr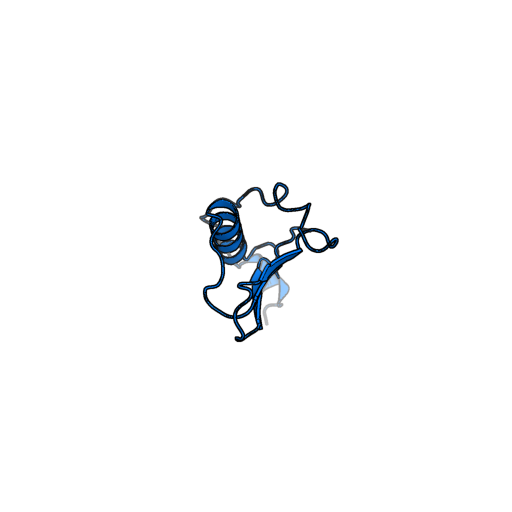om the relative positions of nearby Cα atoms. Unlike the amino-acid sequence, 3Di is a direct function of the 3D structure, so two proteins with the same fold have similar 3Di strings even at low sequence identity.

Rendered structure images. Six rendered views show the 3D structure from the faces of a cube — i.e. along ±x, ±y, ±z. Rendering representation is drawn randomly per protein from cartoon (secondary-structure ribbons), sticks (backbone bonds), or molecular surface; coloring is either N→C rainbow (blue at the N-terminus through red at the C-terminus) or one color per chain.

Nearest PDB structures. The Foldseek neighbor list gives the closest experimentally determined structures in the PDB, ranked by structural alignment. TM-score near 1 means near-identical fold; near 0.3 means only rough topology match. This is how one finds what a novel AlphaFold prediction most resembles in the solved-structure universe.

Solvent-accessible surface area. SASA measures how much of the protein is reachable by solvent. It is computed by rolling a water-sized probe over the atomic surface and summing the exposed area (Å²). Per-residue SASA distinguishes core (buried, low SASA) from surface (exposed, high SASA) residues; total SASA is a whole-molecule size measure.